Protein AF-A0A382N2J1-F1 (afdb_monomer_lite)

pLDDT: mean 75.12, std 15.29, range [42.0, 91.94]

Organism: NCBI:txid408172

Radius of gyration: 23.71 Å; chains: 1; bounding box: 38×38×79 Å

Foldseek 3Di:
DPLLVVLVVQVVVLCPDPLLVPDDPVLNVLLVVVCSVLVDGSVLSVVLSVLQVVCVVLVHPGSNVLLVVLVVVVVVVPDPPSNVVSSVVSVVVSVVVVPPDPPPDPPPCPDDPPPPDPPPPPDPDDDDDDDD

Sequence (132 aa):
MKKDVSYSARFGKFSENALYQSIDPQLQVSIRDTGFRHGLSYQELRQITEIAIDLDMWGEPSLIEQVRQLERELSSNGSYDHKKTII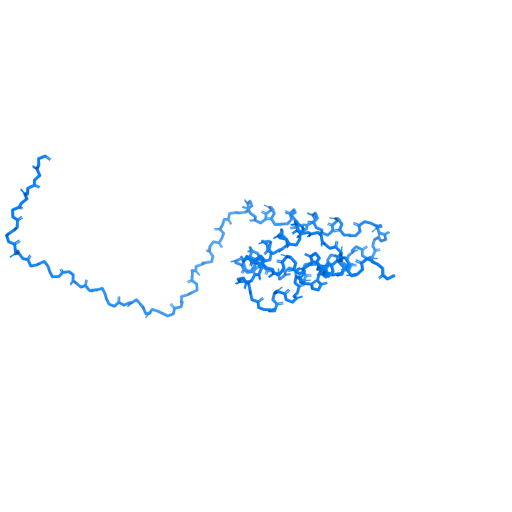DILRDHWISLKQQETRYGTPNKRLNNRPESRKVIASDGDQNVFGM

Secondary structure (DSSP, 8-state):
--HHHHHHHHHHHHHT-HHHHTS-HHHHHHHHHHHHHHT--HHHHHHHHHHHHHHHHHTPPPHHHHHHHHHHHHHHTT-TTHHHHHHHHHHHHHHHHHHS----PPP-------------------------

Structure (mmCIF, N/CA/C/O backbone):
data_AF-A0A382N2J1-F1
#
_entry.id   AF-A0A382N2J1-F1
#
loop_
_atom_site.group_PDB
_atom_site.id
_atom_site.type_symbol
_atom_site.label_atom_id
_atom_site.label_alt_id
_atom_site.label_comp_id
_atom_site.label_asym_id
_atom_site.label_entity_id
_atom_site.label_seq_id
_atom_site.pdbx_PDB_ins_code
_atom_site.Cartn_x
_atom_site.Cartn_y
_atom_site.Cartn_z
_atom_site.occupancy
_atom_site.B_iso_or_equiv
_atom_site.auth_seq_id
_atom_site.auth_comp_id
_atom_site.auth_asym_id
_atom_site.auth_atom_id
_atom_site.pdbx_PDB_model_num
ATOM 1 N N . MET A 1 1 ? 9.484 -6.402 -24.087 1.00 43.28 1 MET A N 1
ATOM 2 C CA . MET A 1 1 ? 9.030 -7.358 -23.045 1.00 43.28 1 MET A CA 1
ATOM 3 C C . MET A 1 1 ? 10.094 -7.662 -21.966 1.00 43.28 1 MET A C 1
ATOM 5 O O . MET A 1 1 ? 10.159 -8.784 -21.494 1.00 43.28 1 MET A O 1
ATOM 9 N N . LYS A 1 2 ? 10.923 -6.694 -21.519 1.00 43.94 2 LYS A N 1
ATOM 10 C CA . LYS A 1 2 ? 11.904 -6.917 -20.420 1.00 43.94 2 LYS A CA 1
ATOM 11 C C . LYS A 1 2 ? 11.491 -6.313 -19.064 1.00 43.94 2 LYS A C 1
ATOM 13 O O . LYS A 1 2 ? 12.023 -6.725 -18.040 1.00 43.94 2 LYS A O 1
ATOM 18 N N . LYS A 1 3 ? 10.549 -5.357 -19.040 1.00 53.59 3 LYS A N 1
ATOM 19 C CA . LYS A 1 3 ? 10.115 -4.669 -17.807 1.00 53.59 3 LYS A CA 1
ATOM 20 C C . LYS A 1 3 ? 9.193 -5.538 -16.932 1.00 53.59 3 LYS A C 1
ATOM 22 O O . LYS A 1 3 ? 9.417 -5.599 -15.728 1.00 53.59 3 LYS A O 1
ATOM 27 N N . ASP A 1 4 ? 8.255 -6.279 -17.525 1.00 56.31 4 ASP A N 1
ATOM 28 C CA . ASP A 1 4 ? 7.312 -7.150 -16.794 1.00 56.31 4 ASP A CA 1
ATOM 29 C C . ASP A 1 4 ? 7.965 -8.316 -16.047 1.00 56.31 4 ASP A C 1
ATOM 31 O O . ASP A 1 4 ? 7.608 -8.611 -14.905 1.00 56.31 4 ASP A O 1
ATOM 35 N N . VAL A 1 5 ? 8.972 -8.953 -16.653 1.00 59.62 5 VAL A N 1
ATOM 36 C CA . VAL A 1 5 ? 9.693 -10.077 -16.027 1.00 59.62 5 VAL A CA 1
ATOM 37 C C . VAL A 1 5 ? 10.466 -9.600 -14.790 1.00 59.62 5 VAL A C 1
ATOM 39 O O . VAL A 1 5 ? 10.487 -10.276 -13.764 1.00 59.62 5 VAL A O 1
ATOM 42 N N . SER A 1 6 ? 11.032 -8.387 -14.842 1.00 77.56 6 SER A N 1
ATOM 43 C CA . SER A 1 6 ? 11.716 -7.776 -13.697 1.00 77.56 6 SER A CA 1
ATOM 44 C C . SER A 1 6 ? 10.748 -7.329 -12.599 1.00 77.56 6 SER A C 1
ATOM 46 O O . SER A 1 6 ? 11.109 -7.385 -11.422 1.00 77.56 6 SER A O 1
ATOM 48 N N . TYR A 1 7 ? 9.544 -6.873 -12.960 1.00 82.31 7 TYR A N 1
ATOM 49 C CA . TYR A 1 7 ? 8.537 -6.471 -11.981 1.00 82.31 7 TYR A CA 1
ATOM 50 C C . TYR A 1 7 ? 7.985 -7.678 -11.227 1.00 82.31 7 TYR A C 1
ATOM 52 O O . TYR A 1 7 ? 7.938 -7.659 -10.003 1.00 82.31 7 TYR A O 1
ATOM 60 N N . SER A 1 8 ? 7.644 -8.748 -11.946 1.00 84.06 8 SER A N 1
ATOM 61 C CA . SER A 1 8 ? 7.096 -9.978 -11.364 1.00 84.06 8 SER A CA 1
ATOM 62 C C . SER A 1 8 ? 8.042 -10.581 -10.322 1.00 84.06 8 SER A C 1
ATOM 64 O O . SER A 1 8 ? 7.609 -10.950 -9.237 1.00 84.06 8 SER A O 1
ATOM 66 N N . ALA A 1 9 ? 9.352 -10.588 -10.596 1.00 84.94 9 ALA A N 1
ATOM 67 C CA . ALA A 1 9 ? 10.365 -11.025 -9.634 1.00 84.94 9 ALA A CA 1
ATOM 68 C C . ALA A 1 9 ? 10.449 -10.111 -8.395 1.00 84.94 9 ALA A C 1
ATOM 70 O O . ALA A 1 9 ? 10.597 -10.588 -7.269 1.00 84.94 9 ALA A O 1
ATOM 71 N N . ARG A 1 10 ? 10.333 -8.789 -8.583 1.00 86.00 10 ARG A N 1
ATOM 72 C CA . ARG A 1 10 ? 10.297 -7.820 -7.476 1.00 86.00 10 ARG A CA 1
ATOM 73 C C . ARG A 1 10 ? 9.045 -7.995 -6.621 1.00 86.00 10 ARG A C 1
ATOM 75 O O . ARG A 1 10 ? 9.142 -7.948 -5.398 1.00 86.00 10 ARG A O 1
ATOM 82 N N . PHE A 1 11 ? 7.897 -8.201 -7.259 1.00 89.25 11 PHE A N 1
ATOM 83 C CA . PHE A 1 11 ? 6.647 -8.479 -6.571 1.00 89.25 11 PHE A CA 1
ATOM 84 C C . PHE A 1 11 ? 6.704 -9.821 -5.838 1.00 89.25 11 PHE A C 1
ATOM 86 O O . PHE A 1 11 ? 6.258 -9.893 -4.704 1.00 89.25 11 PHE A O 1
ATOM 93 N N . GLY A 1 12 ? 7.329 -10.851 -6.418 1.00 88.62 12 GLY A N 1
ATOM 94 C CA . GLY A 1 12 ? 7.565 -12.129 -5.741 1.00 88.62 12 GLY A CA 1
ATOM 95 C C . GLY A 1 12 ? 8.267 -11.941 -4.394 1.00 88.62 12 GLY A C 1
ATOM 96 O O . GLY A 1 12 ? 7.743 -12.365 -3.370 1.00 88.62 12 GLY A O 1
ATOM 97 N N . LYS A 1 13 ? 9.362 -11.168 -4.360 1.00 88.75 13 LYS A N 1
ATOM 98 C CA . LYS A 1 13 ? 10.038 -10.806 -3.097 1.00 88.75 13 LYS A CA 1
ATOM 99 C C . LYS A 1 13 ? 9.146 -10.022 -2.132 1.00 88.75 13 LYS A C 1
ATOM 101 O O . LYS A 1 13 ? 9.281 -10.149 -0.923 1.00 88.75 13 LYS A O 1
ATOM 106 N N . PHE A 1 14 ? 8.259 -9.175 -2.652 1.00 91.19 14 PHE A N 1
ATOM 107 C CA . PHE A 1 14 ? 7.288 -8.455 -1.829 1.00 91.19 14 PHE A CA 1
ATOM 108 C C . PHE A 1 14 ? 6.198 -9.370 -1.261 1.00 91.19 14 PHE A C 1
ATOM 110 O O . PHE A 1 14 ? 5.787 -9.177 -0.125 1.00 91.19 14 PHE A O 1
ATOM 117 N N . SER A 1 15 ? 5.766 -10.389 -2.003 1.00 89.50 15 SER A N 1
ATOM 118 C CA . SER A 1 15 ? 4.720 -11.320 -1.565 1.00 89.50 15 SER A CA 1
ATOM 119 C C . SER A 1 15 ? 5.122 -12.174 -0.354 1.00 89.50 15 SER A C 1
ATOM 121 O O . SER A 1 15 ? 4.266 -12.706 0.348 1.00 89.50 15 SER A O 1
ATOM 123 N N . GLU A 1 16 ? 6.423 -12.255 -0.068 1.00 91.94 16 GLU A N 1
ATOM 124 C CA . GLU A 1 16 ? 6.986 -12.871 1.139 1.00 91.94 16 GLU A CA 1
ATOM 125 C C . GLU A 1 16 ? 6.888 -11.966 2.382 1.00 91.94 16 GLU A C 1
ATOM 127 O O . GLU A 1 16 ? 7.193 -12.389 3.495 1.00 91.94 16 GLU A O 1
ATOM 132 N N . ASN A 1 17 ? 6.477 -10.705 2.225 1.00 91.69 17 ASN A N 1
ATOM 133 C CA . ASN A 1 17 ? 6.362 -9.769 3.332 1.00 91.69 17 ASN A CA 1
ATOM 134 C C . ASN A 1 17 ? 5.248 -10.188 4.306 1.00 91.69 17 ASN A C 1
ATOM 136 O O . ASN A 1 17 ? 4.088 -10.305 3.916 1.00 91.69 17 ASN A O 1
ATOM 140 N N . ALA A 1 18 ? 5.584 -10.325 5.591 1.00 89.62 18 ALA A N 1
ATOM 141 C CA . ALA A 1 18 ? 4.649 -10.779 6.622 1.00 89.62 18 ALA A CA 1
ATOM 142 C C . ALA A 1 18 ? 3.378 -9.916 6.734 1.00 89.62 18 ALA A C 1
ATOM 144 O O . ALA A 1 18 ? 2.294 -10.459 6.923 1.00 89.62 18 ALA A O 1
ATOM 145 N N . LEU A 1 19 ? 3.490 -8.591 6.565 1.00 88.50 19 LEU A N 1
ATOM 146 C CA . LEU A 1 19 ? 2.340 -7.682 6.626 1.00 88.50 19 LEU A CA 1
ATOM 147 C C . LEU A 1 19 ? 1.393 -7.897 5.439 1.00 88.50 19 LEU A C 1
ATOM 149 O O . LEU A 1 19 ? 0.175 -7.896 5.590 1.00 88.50 19 LEU A O 1
ATOM 153 N N . TYR A 1 20 ? 1.957 -8.114 4.251 1.00 90.25 20 TYR A N 1
ATOM 154 C CA . TYR A 1 20 ? 1.178 -8.441 3.059 1.00 90.25 20 TYR A CA 1
ATOM 155 C C . TYR A 1 20 ? 0.536 -9.833 3.149 1.00 90.25 20 TYR A C 1
ATOM 157 O O . TYR A 1 20 ? -0.568 -10.028 2.660 1.00 90.25 20 TYR A O 1
ATOM 165 N N . GLN A 1 21 ? 1.181 -10.796 3.805 1.00 91.25 21 GLN A N 1
ATOM 166 C CA . GLN A 1 21 ? 0.606 -12.129 4.009 1.00 91.25 21 GLN A CA 1
ATOM 167 C C . GLN A 1 21 ? -0.499 -12.154 5.070 1.00 91.25 21 GLN A C 1
ATOM 169 O O . GLN A 1 21 ? -1.370 -13.018 5.013 1.00 91.25 21 GLN A O 1
ATOM 174 N N . SER A 1 22 ? -0.479 -11.223 6.029 1.00 88.50 22 SER A N 1
ATOM 175 C CA . SER A 1 22 ? -1.460 -11.176 7.119 1.00 88.50 22 SER A CA 1
ATOM 176 C C . SER A 1 22 ? -2.802 -10.540 6.746 1.00 88.50 22 SER A C 1
ATOM 178 O O . SER A 1 22 ? -3.744 -10.639 7.527 1.00 88.50 22 SER A O 1
ATOM 180 N N . ILE A 1 23 ? -2.897 -9.863 5.598 1.00 88.50 23 ILE A N 1
ATOM 181 C CA . ILE A 1 23 ? -4.139 -9.216 5.148 1.00 88.50 23 ILE A CA 1
ATOM 182 C C . ILE A 1 23 ? -5.058 -10.178 4.392 1.00 88.50 23 ILE A C 1
ATOM 184 O O . ILE A 1 23 ? -4.616 -11.207 3.880 1.00 88.50 23 ILE A O 1
ATOM 188 N N . ASP A 1 24 ? -6.335 -9.805 4.288 1.00 88.12 24 ASP A N 1
ATOM 189 C CA . ASP A 1 24 ? -7.355 -10.578 3.582 1.00 88.12 24 ASP A CA 1
ATOM 190 C C . ASP A 1 24 ? -6.954 -10.885 2.118 1.00 88.12 24 ASP A C 1
ATOM 192 O O . ASP A 1 24 ? -6.431 -10.002 1.426 1.00 88.12 24 ASP A O 1
ATOM 196 N N . PRO A 1 25 ? -7.206 -12.106 1.601 1.00 88.19 25 PRO A N 1
ATOM 197 C CA . PRO A 1 25 ? -6.845 -12.487 0.234 1.00 88.19 25 PRO A CA 1
ATOM 198 C C . PRO A 1 25 ? -7.408 -11.564 -0.856 1.00 88.19 25 PRO A C 1
ATOM 200 O O . PRO A 1 25 ? -6.743 -11.329 -1.869 1.00 88.19 25 PRO A O 1
ATOM 203 N N . GLN A 1 26 ? -8.606 -11.005 -0.670 1.00 86.81 26 GLN A N 1
ATOM 204 C CA . GLN A 1 26 ? -9.186 -10.049 -1.610 1.00 86.81 26 GLN A CA 1
ATOM 205 C C . GLN A 1 26 ? -8.378 -8.748 -1.627 1.00 86.81 26 GLN A C 1
ATOM 207 O O . GLN A 1 26 ? -8.118 -8.186 -2.699 1.00 86.81 26 GLN A O 1
ATOM 212 N N . LEU A 1 27 ? -7.913 -8.296 -0.461 1.00 85.94 27 LEU A N 1
ATOM 213 C CA . LEU A 1 27 ? -7.046 -7.127 -0.346 1.00 85.94 27 LEU A CA 1
ATOM 214 C C . LEU A 1 27 ? -5.654 -7.396 -0.941 1.00 85.94 27 LEU A C 1
ATOM 216 O O . LEU A 1 27 ? -5.107 -6.540 -1.639 1.00 85.94 27 LEU A O 1
ATOM 220 N N . GLN A 1 28 ? -5.117 -8.608 -0.770 1.00 90.50 28 GLN A N 1
ATOM 221 C CA . GLN A 1 28 ? -3.855 -9.028 -1.390 1.00 90.50 28 GLN A CA 1
ATOM 222 C C . GLN A 1 28 ? -3.907 -8.950 -2.918 1.00 90.50 28 GLN A C 1
ATOM 224 O O . GLN A 1 28 ? -3.009 -8.366 -3.536 1.00 90.50 28 GLN A O 1
ATOM 229 N N . VAL A 1 29 ? -4.958 -9.513 -3.528 1.00 90.19 29 VAL A N 1
ATOM 230 C CA . VAL A 1 29 ? -5.187 -9.462 -4.984 1.00 90.19 29 VAL A CA 1
ATOM 231 C C . VAL A 1 29 ? -5.262 -8.016 -5.457 1.00 90.19 29 VAL A C 1
ATOM 233 O O . VAL A 1 29 ? -4.652 -7.639 -6.452 1.00 90.19 29 VAL A O 1
ATOM 236 N N . SER A 1 30 ? -5.947 -7.183 -4.691 1.00 86.81 30 SER A N 1
ATOM 237 C CA . SER A 1 30 ? -6.169 -5.787 -5.030 1.00 86.81 30 SER A CA 1
ATOM 238 C C . SER A 1 30 ? -4.896 -4.942 -5.002 1.00 86.81 30 SER A C 1
ATOM 240 O O . SER A 1 30 ? -4.638 -4.161 -5.923 1.00 86.81 30 SER A O 1
ATOM 242 N N . ILE A 1 31 ? -4.058 -5.129 -3.981 1.00 87.75 31 ILE A N 1
ATOM 243 C CA . ILE A 1 31 ? -2.741 -4.487 -3.881 1.00 87.75 31 ILE A CA 1
ATOM 244 C C . ILE A 1 31 ? -1.814 -4.990 -4.987 1.00 87.75 31 ILE A C 1
ATOM 246 O O . ILE A 1 31 ? -1.098 -4.189 -5.587 1.00 87.75 31 ILE A O 1
ATOM 250 N N . ARG A 1 32 ? -1.853 -6.291 -5.307 1.00 90.19 32 ARG A N 1
ATOM 251 C CA . ARG A 1 32 ? -1.106 -6.853 -6.437 1.00 90.19 32 ARG A CA 1
ATOM 252 C C . ARG A 1 32 ? -1.500 -6.154 -7.731 1.00 90.19 32 ARG A C 1
ATOM 254 O O . ARG A 1 32 ? -0.643 -5.583 -8.397 1.00 90.19 32 ARG A O 1
ATOM 261 N N . ASP A 1 33 ? -2.781 -6.158 -8.069 1.00 88.38 33 ASP A N 1
ATOM 262 C CA . ASP A 1 33 ? -3.265 -5.626 -9.341 1.00 88.38 33 ASP A CA 1
ATOM 263 C C . ASP A 1 33 ? -2.961 -4.119 -9.471 1.00 88.38 33 ASP A C 1
ATOM 265 O O . ASP A 1 33 ? -2.540 -3.659 -10.534 1.00 88.38 33 ASP A O 1
ATOM 269 N N . THR A 1 34 ? -3.069 -3.367 -8.370 1.00 84.56 34 THR A N 1
ATOM 270 C CA . THR A 1 34 ? -2.659 -1.951 -8.284 1.00 84.56 34 THR A CA 1
ATOM 271 C C . THR A 1 34 ? -1.146 -1.794 -8.482 1.00 84.56 34 THR A C 1
ATOM 273 O O . THR A 1 34 ? -0.686 -0.943 -9.247 1.00 84.56 34 THR A O 1
ATOM 276 N N . GLY A 1 35 ? -0.359 -2.664 -7.848 1.00 86.88 35 GLY A N 1
ATOM 277 C CA . GLY A 1 35 ? 1.088 -2.760 -7.994 1.00 86.88 35 GLY A CA 1
ATOM 278 C C . GLY A 1 35 ? 1.535 -2.913 -9.441 1.00 86.88 35 GLY A C 1
ATOM 279 O O . GLY A 1 35 ? 2.360 -2.128 -9.921 1.00 86.88 35 GLY A O 1
ATOM 280 N N . PHE A 1 36 ? 0.967 -3.899 -10.135 1.00 87.25 36 PHE A N 1
ATOM 281 C CA . PHE A 1 36 ? 1.267 -4.182 -11.536 1.00 87.25 36 PHE A CA 1
ATOM 282 C C . PHE A 1 36 ? 0.819 -3.040 -12.452 1.00 87.25 36 PHE A C 1
ATOM 284 O O . PHE A 1 36 ? 1.589 -2.629 -13.319 1.00 87.25 36 PHE A O 1
ATOM 291 N N . ARG A 1 37 ? -0.373 -2.470 -12.228 1.00 84.06 37 ARG A N 1
ATOM 292 C CA . ARG A 1 37 ? -0.904 -1.370 -13.048 1.00 84.06 37 ARG A CA 1
ATOM 293 C C . ARG A 1 37 ? -0.032 -0.116 -12.996 1.00 84.06 37 ARG A C 1
ATOM 295 O O . ARG A 1 37 ? 0.201 0.507 -14.027 1.00 84.06 37 ARG A O 1
ATOM 302 N N . HIS A 1 38 ? 0.480 0.232 -11.816 1.00 80.75 38 HIS A N 1
ATOM 303 C CA . HIS A 1 38 ? 1.282 1.444 -11.614 1.00 80.75 38 HIS A CA 1
ATOM 304 C C . HIS A 1 38 ? 2.795 1.187 -11.529 1.00 80.75 38 HIS A C 1
ATOM 306 O O . HIS A 1 38 ? 3.571 2.112 -11.287 1.00 80.75 38 HIS A O 1
ATOM 312 N N . GLY A 1 39 ? 3.261 -0.052 -11.696 1.00 84.62 39 GLY A N 1
ATOM 313 C CA . GLY A 1 39 ? 4.685 -0.378 -11.604 1.00 84.62 39 GLY A CA 1
ATOM 314 C C . GLY A 1 39 ? 5.307 -0.007 -10.248 1.00 84.62 39 GLY A C 1
ATOM 315 O O . GLY A 1 39 ? 6.433 0.504 -10.190 1.00 84.62 39 GLY A O 1
ATOM 316 N N . LEU A 1 40 ? 4.597 -0.266 -9.147 1.00 86.00 40 LEU A N 1
ATOM 317 C CA . LEU A 1 40 ? 5.015 0.101 -7.786 1.00 86.00 40 LEU A CA 1
ATOM 318 C C . LEU A 1 40 ? 6.272 -0.634 -7.305 1.00 86.00 40 LEU A C 1
ATOM 320 O O . LEU A 1 40 ? 6.417 -1.846 -7.477 1.00 86.00 40 LEU A O 1
ATOM 324 N N . SER A 1 41 ? 7.199 0.105 -6.709 1.00 87.25 41 SER A N 1
ATOM 325 C CA . SER A 1 41 ? 8.390 -0.394 -6.026 1.00 87.25 41 SER A CA 1
ATOM 326 C C . SER A 1 41 ? 8.038 -1.136 -4.738 1.00 87.25 41 SER A C 1
ATOM 328 O O . SER A 1 41 ? 6.917 -1.069 -4.251 1.00 87.25 41 SER A O 1
ATOM 330 N N . TYR A 1 42 ? 9.014 -1.842 -4.166 1.00 87.88 42 TYR A N 1
ATOM 331 C CA . TYR A 1 42 ? 8.821 -2.578 -2.914 1.00 87.88 42 TYR A CA 1
ATOM 332 C C . TYR A 1 42 ? 8.365 -1.665 -1.763 1.00 87.88 42 TYR A C 1
ATOM 334 O O . TYR A 1 42 ? 7.484 -2.034 -0.992 1.00 87.88 42 TYR A O 1
ATOM 342 N N . GLN A 1 43 ? 8.945 -0.464 -1.653 1.00 86.75 43 GLN A N 1
ATOM 343 C CA . GLN A 1 43 ? 8.574 0.493 -0.609 1.00 86.75 43 GLN A CA 1
ATOM 344 C C . GLN A 1 43 ? 7.166 1.050 -0.828 1.00 86.75 43 GLN A C 1
ATOM 346 O O . GLN A 1 43 ? 6.390 1.096 0.120 1.00 86.75 43 GLN A O 1
ATOM 351 N N . GLU A 1 44 ? 6.816 1.388 -2.073 1.00 87.12 44 GLU A N 1
ATOM 352 C CA . GLU A 1 44 ? 5.466 1.845 -2.429 1.00 87.12 44 GLU A CA 1
ATOM 353 C C . GLU A 1 44 ? 4.422 0.753 -2.147 1.00 87.12 44 GLU A C 1
ATOM 355 O O . GLU A 1 44 ? 3.381 1.038 -1.570 1.00 87.12 44 GLU A O 1
ATOM 360 N N . LEU A 1 45 ? 4.715 -0.510 -2.476 1.00 89.88 45 LEU A N 1
ATOM 361 C CA . LEU A 1 45 ? 3.838 -1.642 -2.163 1.00 89.88 45 LEU A CA 1
ATOM 362 C C . LEU A 1 45 ? 3.632 -1.803 -0.653 1.00 89.88 45 LEU A C 1
ATOM 364 O O . LEU A 1 45 ? 2.501 -1.948 -0.205 1.00 89.88 45 LEU A O 1
ATOM 368 N N . ARG A 1 46 ? 4.709 -1.726 0.139 1.00 90.12 46 ARG A N 1
ATOM 369 C CA . ARG A 1 46 ? 4.628 -1.806 1.605 1.00 90.12 46 ARG A CA 1
ATOM 370 C C . ARG A 1 46 ? 3.785 -0.672 2.183 1.00 90.12 46 ARG A C 1
ATOM 372 O O . ARG A 1 46 ? 2.930 -0.929 3.020 1.00 90.12 46 ARG A O 1
ATOM 379 N N . GLN A 1 47 ? 4.010 0.553 1.719 1.00 89.31 47 GLN A N 1
ATOM 380 C CA . GLN A 1 47 ? 3.265 1.723 2.170 1.00 89.31 47 GLN A CA 1
ATOM 381 C C . GLN A 1 47 ? 1.778 1.609 1.822 1.00 89.31 47 GLN A C 1
ATOM 383 O O . GLN A 1 47 ? 0.926 1.883 2.658 1.00 89.31 47 GLN A O 1
ATOM 388 N N . ILE A 1 48 ? 1.456 1.156 0.612 1.00 89.06 48 ILE A N 1
ATOM 389 C CA . ILE A 1 48 ? 0.071 0.942 0.199 1.00 89.06 48 ILE A CA 1
ATOM 390 C C . ILE A 1 48 ? -0.600 -0.155 1.033 1.00 89.06 48 ILE A C 1
ATOM 392 O O . ILE A 1 48 ? -1.763 -0.000 1.396 1.00 89.06 48 ILE A O 1
ATOM 396 N N . THR A 1 49 ? 0.115 -1.227 1.384 1.00 90.56 49 THR A N 1
ATOM 397 C CA . THR A 1 49 ? -0.400 -2.242 2.314 1.00 90.56 49 THR A CA 1
ATOM 398 C C . THR A 1 49 ? -0.700 -1.653 3.691 1.00 90.56 49 THR A C 1
ATOM 400 O O . THR A 1 49 ? -1.764 -1.923 4.234 1.00 90.56 49 THR A O 1
ATOM 403 N N . GLU A 1 50 ? 0.194 -0.831 4.248 1.00 90.06 50 GLU A N 1
ATOM 404 C CA . GLU A 1 50 ? -0.039 -0.150 5.532 1.00 90.06 50 GLU A CA 1
ATOM 405 C C . GLU A 1 50 ? -1.273 0.762 5.471 1.00 90.06 50 GLU A C 1
ATOM 407 O O . GLU A 1 50 ? -2.140 0.678 6.337 1.00 90.06 50 GLU A O 1
ATOM 412 N N . ILE A 1 51 ? -1.395 1.575 4.416 1.00 88.94 51 ILE A N 1
ATOM 413 C CA . ILE A 1 51 ? -2.558 2.448 4.203 1.00 88.94 51 ILE A CA 1
ATOM 414 C C . ILE A 1 51 ? -3.839 1.617 4.094 1.00 88.94 51 ILE A C 1
ATOM 416 O O . ILE A 1 51 ? -4.843 1.963 4.703 1.00 88.94 51 ILE A O 1
ATOM 420 N N . ALA A 1 52 ? -3.817 0.514 3.345 1.00 88.00 52 ALA A N 1
ATOM 421 C CA . ALA A 1 52 ? -4.987 -0.338 3.168 1.00 88.00 52 ALA A CA 1
ATOM 422 C C . ALA A 1 52 ? -5.489 -0.935 4.489 1.00 88.00 52 ALA A C 1
ATOM 424 O O . ALA A 1 52 ? -6.695 -0.980 4.713 1.00 88.00 52 ALA A O 1
ATOM 425 N N . ILE A 1 53 ? -4.568 -1.365 5.356 1.00 87.25 53 ILE A N 1
ATOM 426 C CA . ILE A 1 53 ? -4.892 -1.880 6.691 1.00 87.25 53 ILE A CA 1
ATOM 427 C C . ILE A 1 53 ? -5.470 -0.769 7.566 1.00 87.25 53 ILE A C 1
ATOM 429 O O . ILE A 1 53 ? -6.496 -0.970 8.207 1.00 87.25 53 ILE A O 1
ATOM 433 N N . ASP A 1 54 ? -4.835 0.404 7.579 1.00 87.56 54 ASP A N 1
ATOM 434 C CA . ASP A 1 54 ? -5.300 1.539 8.380 1.00 87.56 54 ASP A CA 1
ATOM 435 C C . ASP A 1 54 ? -6.710 1.988 7.949 1.00 87.56 54 ASP A C 1
ATOM 437 O O . ASP A 1 54 ? -7.570 2.201 8.800 1.00 87.56 54 ASP A O 1
ATOM 441 N N . LEU A 1 55 ? -6.985 2.046 6.640 1.00 85.88 55 LEU A N 1
ATOM 442 C CA . LEU A 1 55 ? -8.314 2.368 6.106 1.00 85.88 55 LEU A CA 1
ATOM 443 C C . LEU A 1 55 ? -9.376 1.338 6.515 1.00 85.88 55 LEU A C 1
ATOM 445 O O . LEU A 1 55 ? -10.468 1.727 6.925 1.00 85.88 55 LEU A O 1
ATOM 449 N N . ASP A 1 56 ? -9.051 0.043 6.443 1.00 84.19 56 ASP A N 1
ATOM 450 C CA . ASP A 1 56 ? -9.948 -1.033 6.883 1.00 84.19 56 ASP A CA 1
ATOM 451 C C . ASP A 1 56 ? -10.261 -0.918 8.384 1.00 84.19 56 ASP A C 1
ATOM 453 O O . ASP A 1 56 ? -11.422 -0.973 8.791 1.00 84.19 56 ASP A O 1
ATOM 457 N N . MET A 1 57 ? -9.244 -0.640 9.210 1.00 83.31 57 MET A N 1
ATOM 458 C CA . MET A 1 57 ? -9.420 -0.415 10.649 1.00 83.31 57 MET A CA 1
ATOM 459 C C . MET A 1 57 ? -10.285 0.811 10.966 1.00 83.31 57 MET A C 1
ATOM 461 O O . MET A 1 57 ? -10.985 0.815 11.982 1.00 83.31 57 MET A O 1
ATOM 465 N N . TRP A 1 58 ? -10.244 1.848 10.129 1.00 83.56 58 TRP A N 1
ATOM 466 C CA . TRP A 1 58 ? -11.056 3.056 10.299 1.00 83.56 58 TRP A CA 1
ATOM 467 C C . TRP A 1 58 ? -12.455 2.951 9.678 1.00 83.56 58 TRP A C 1
ATOM 469 O O . TRP A 1 58 ? -13.280 3.834 9.905 1.00 83.56 58 TRP A O 1
ATOM 479 N N . GLY A 1 59 ? -12.761 1.870 8.953 1.00 81.12 59 GLY A N 1
ATOM 480 C CA . GLY A 1 59 ? -14.034 1.716 8.243 1.00 81.12 59 GLY A CA 1
ATOM 481 C C . GLY A 1 59 ? -14.199 2.698 7.078 1.00 81.12 59 GLY A C 1
ATOM 482 O O . GLY A 1 59 ? -15.326 3.014 6.696 1.00 81.12 59 GLY A O 1
ATOM 483 N N . GLU A 1 60 ? -13.085 3.196 6.545 1.00 84.69 60 GLU A N 1
ATOM 484 C CA . GLU A 1 60 ? -13.043 4.113 5.408 1.00 84.69 60 GLU A CA 1
ATOM 485 C C . GLU A 1 60 ? -13.220 3.360 4.075 1.00 84.69 60 GLU A C 1
ATOM 487 O O . GLU A 1 60 ? -13.051 2.136 4.019 1.00 84.69 60 GLU A O 1
ATOM 492 N N . PRO A 1 61 ? -13.536 4.062 2.967 1.00 83.62 61 PRO A N 1
ATOM 493 C CA . PRO A 1 61 ? -13.599 3.455 1.644 1.00 83.62 61 PRO A CA 1
ATOM 494 C C . PRO A 1 61 ? -12.312 2.708 1.310 1.00 83.62 61 PRO A C 1
ATOM 496 O O . PRO A 1 61 ? -11.206 3.185 1.594 1.00 83.62 61 PRO A O 1
ATOM 499 N N . SER A 1 62 ? -12.454 1.556 0.658 1.00 84.31 62 SER A N 1
ATOM 500 C CA . SER A 1 62 ? -11.312 0.696 0.373 1.00 84.31 62 SER A CA 1
ATOM 501 C C . SER A 1 62 ? -10.266 1.435 -0.465 1.00 84.31 62 SER A C 1
ATOM 503 O O . SER A 1 62 ? -10.584 2.260 -1.327 1.00 84.31 62 SER A O 1
ATOM 505 N N . LEU A 1 63 ? -8.993 1.093 -0.263 1.00 83.88 63 LEU A N 1
ATOM 506 C CA . LEU A 1 63 ? -7.880 1.651 -1.035 1.00 83.88 63 LEU A CA 1
ATOM 507 C C . LEU A 1 63 ? -8.148 1.619 -2.554 1.00 83.88 63 LEU A C 1
ATOM 509 O O . LEU A 1 63 ? -7.816 2.556 -3.271 1.00 83.88 63 LEU A O 1
ATOM 513 N N . ILE A 1 64 ? -8.761 0.544 -3.052 1.00 82.50 64 ILE A N 1
ATOM 514 C CA . ILE A 1 64 ? -9.056 0.343 -4.478 1.00 82.50 64 ILE A CA 1
ATOM 515 C C . ILE A 1 64 ? -10.049 1.378 -4.984 1.00 82.50 64 ILE A C 1
ATOM 517 O O . ILE A 1 64 ? -9.911 1.871 -6.102 1.00 82.50 64 ILE A O 1
ATOM 521 N N . GLU A 1 65 ? -11.081 1.665 -4.194 1.00 84.94 65 GLU A N 1
ATOM 522 C CA . GLU A 1 65 ? -12.097 2.649 -4.545 1.00 84.94 65 GLU A CA 1
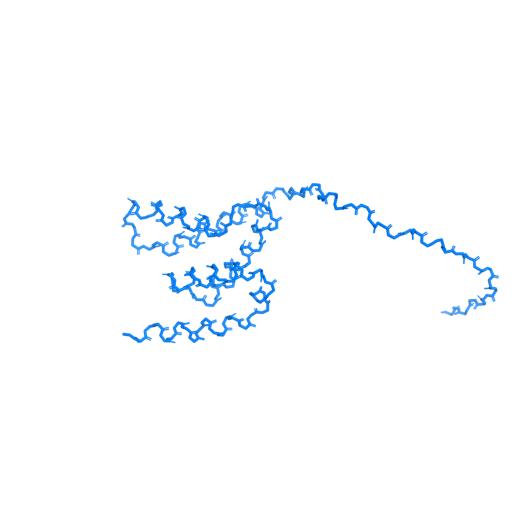ATOM 523 C C . GLU A 1 65 ? -11.481 4.040 -4.607 1.00 84.94 65 GLU A C 1
ATOM 525 O O . GLU A 1 65 ? -11.710 4.750 -5.587 1.00 84.94 65 GLU A O 1
ATOM 530 N N . GLN A 1 66 ? -10.622 4.377 -3.639 1.00 86.62 66 GLN A N 1
ATOM 531 C CA . GLN A 1 66 ? -9.874 5.634 -3.639 1.00 86.62 66 GLN A CA 1
ATOM 532 C C . GLN A 1 66 ? -8.942 5.729 -4.857 1.00 86.62 66 GLN A C 1
ATOM 534 O O . GLN A 1 66 ? -8.999 6.710 -5.595 1.00 86.62 66 GLN A O 1
ATOM 539 N N . VAL A 1 67 ? -8.158 4.684 -5.154 1.00 84.12 67 VAL A N 1
ATOM 540 C CA . VAL A 1 67 ? -7.284 4.634 -6.342 1.00 84.12 67 VAL A CA 1
ATOM 541 C C . VAL A 1 67 ? -8.090 4.807 -7.628 1.00 84.12 67 VAL A C 1
ATOM 543 O O . VAL A 1 67 ? -7.741 5.643 -8.454 1.00 84.12 67 VAL A O 1
ATOM 546 N N . ARG A 1 68 ? -9.192 4.066 -7.803 1.00 83.31 68 ARG A N 1
ATOM 547 C CA . ARG A 1 68 ? -10.031 4.155 -9.012 1.00 83.31 68 ARG A CA 1
ATOM 548 C C . ARG A 1 68 ? -10.673 5.527 -9.171 1.00 83.31 68 ARG A C 1
ATOM 550 O O . ARG A 1 68 ? -10.839 5.993 -10.296 1.00 83.31 68 ARG A O 1
ATOM 557 N N . GLN A 1 69 ? -11.071 6.157 -8.069 1.00 85.88 69 GLN A N 1
ATOM 558 C CA . GLN A 1 69 ?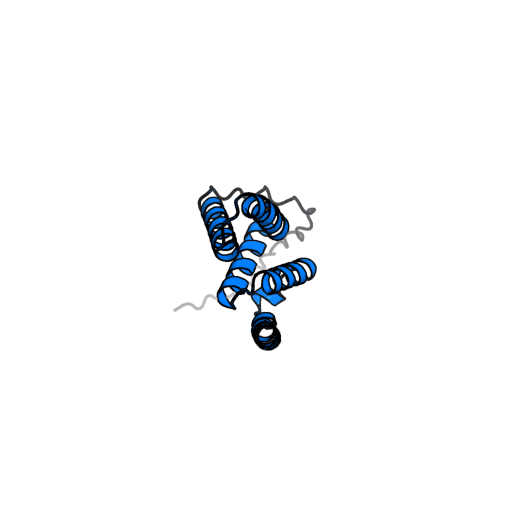 -11.603 7.513 -8.093 1.00 85.88 69 GLN A CA 1
ATOM 559 C C . GLN A 1 69 ? -10.534 8.500 -8.575 1.00 85.88 69 GLN A C 1
ATOM 561 O O . GLN A 1 69 ? -10.781 9.234 -9.531 1.00 85.88 69 GLN A O 1
ATOM 566 N N . LEU A 1 70 ? -9.329 8.434 -8.005 1.00 84.19 70 LEU A N 1
ATOM 567 C CA . LEU A 1 70 ? -8.203 9.282 -8.399 1.00 84.19 70 LEU A CA 1
ATOM 568 C C . LEU A 1 70 ? -7.766 9.032 -9.849 1.00 84.19 70 LEU A C 1
ATOM 570 O O . LEU A 1 70 ? -7.496 9.978 -10.584 1.00 84.19 70 LEU A O 1
ATOM 574 N N . GLU A 1 71 ? -7.748 7.774 -10.299 1.00 81.38 71 GLU A N 1
ATOM 575 C CA . GLU A 1 71 ? -7.480 7.418 -11.697 1.00 81.38 71 GLU A CA 1
ATOM 576 C C . GLU A 1 71 ? -8.472 8.105 -12.650 1.00 81.38 71 GLU A C 1
ATOM 578 O O . GLU A 1 71 ? -8.051 8.652 -13.671 1.00 81.38 71 GLU A O 1
ATOM 583 N N . ARG A 1 72 ? -9.775 8.122 -12.329 1.00 82.50 72 ARG A N 1
ATOM 584 C CA . ARG A 1 72 ? -10.804 8.796 -13.147 1.00 82.50 72 ARG A CA 1
ATOM 585 C C . ARG A 1 72 ? -10.627 10.313 -13.173 1.00 82.50 72 ARG A C 1
ATOM 587 O O . ARG A 1 72 ? -10.709 10.925 -14.240 1.00 82.50 72 ARG A O 1
ATOM 594 N N . GLU A 1 73 ? -10.368 10.912 -12.016 1.00 81.62 73 GLU A N 1
ATOM 595 C CA . GLU A 1 73 ? -10.174 12.359 -11.883 1.00 81.62 73 GLU A CA 1
ATOM 596 C C . GLU A 1 73 ? -8.929 12.829 -12.644 1.00 81.62 73 GLU A C 1
ATOM 598 O O . GLU A 1 73 ? -8.987 13.767 -13.440 1.00 81.62 73 GLU A O 1
ATOM 603 N N . LEU A 1 74 ? -7.808 12.123 -12.490 1.00 76.44 74 LEU A N 1
ATOM 604 C CA . LEU A 1 74 ? -6.548 12.479 -13.142 1.00 76.44 74 LEU A CA 1
ATOM 605 C C . LEU A 1 74 ? -6.527 12.133 -14.638 1.00 76.44 74 LEU A C 1
ATOM 607 O O . LEU A 1 74 ? -5.862 12.824 -15.413 1.00 76.44 74 LEU A O 1
ATOM 611 N N . SER A 1 75 ? -7.271 11.108 -15.074 1.00 69.12 75 SER A N 1
ATOM 612 C CA . SER A 1 75 ? -7.455 10.821 -16.509 1.00 69.12 75 SER A CA 1
ATOM 613 C C . SER A 1 75 ? -8.143 11.976 -17.239 1.00 69.12 75 SER A C 1
ATOM 615 O O . SER A 1 75 ? -7.868 12.206 -18.413 1.00 69.12 75 SER A O 1
ATOM 617 N N . SER A 1 76 ? -8.983 12.740 -16.538 1.00 64.44 76 SER A N 1
ATOM 618 C CA . SER A 1 76 ? -9.691 13.897 -17.099 1.00 64.44 76 SER A CA 1
ATOM 619 C C . SER A 1 76 ? -8.804 15.147 -17.211 1.00 64.44 76 SER A C 1
ATOM 621 O O . SER A 1 76 ? -9.062 16.006 -18.049 1.00 64.44 76 SER A O 1
ATOM 623 N N . ASN A 1 77 ? -7.730 15.231 -16.415 1.00 62.78 77 ASN A N 1
ATOM 624 C CA . ASN A 1 77 ? -6.847 16.404 -16.317 1.00 62.78 77 ASN A CA 1
ATOM 625 C C . ASN A 1 77 ? -5.532 16.294 -17.121 1.00 62.78 77 ASN A C 1
ATOM 627 O O . ASN A 1 77 ? -4.687 17.182 -17.033 1.00 62.78 77 ASN A O 1
ATOM 631 N N . GLY A 1 78 ? -5.332 15.226 -17.905 1.00 56.25 78 GLY A N 1
ATOM 632 C CA . GLY A 1 78 ? -4.247 15.130 -18.899 1.00 56.25 78 GLY A CA 1
ATOM 633 C C . GLY A 1 78 ? -2.803 15.136 -18.363 1.00 56.25 78 GLY A C 1
ATOM 634 O O . GLY A 1 78 ? -1.871 15.340 -19.138 1.00 56.25 78 GLY A O 1
ATOM 635 N N . SER A 1 79 ? -2.587 14.929 -17.060 1.00 54.94 79 SER A N 1
ATOM 636 C CA . SER A 1 79 ? -1.285 15.165 -16.418 1.00 54.94 79 SER A CA 1
ATOM 637 C C . SER A 1 79 ? -0.380 13.927 -16.402 1.00 54.94 79 S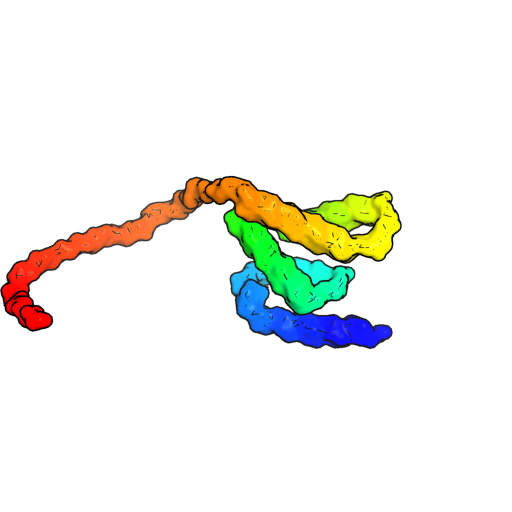ER A C 1
ATOM 639 O O . SER A 1 79 ? -0.727 12.927 -15.802 1.00 54.94 79 SER A O 1
ATOM 641 N N . TYR A 1 80 ? 0.804 13.996 -17.017 1.00 53.84 80 TYR A N 1
ATOM 642 C CA . TYR A 1 80 ? 1.698 12.869 -17.359 1.00 53.84 80 TYR A CA 1
ATOM 643 C C . TYR A 1 80 ? 2.361 12.104 -16.179 1.00 53.84 80 TYR A C 1
ATOM 645 O O . TYR A 1 80 ? 3.048 11.112 -16.418 1.00 53.84 80 TYR A O 1
ATOM 653 N N . ASP A 1 81 ? 2.167 12.505 -14.913 1.00 64.94 81 ASP A N 1
ATOM 654 C CA . ASP A 1 81 ? 2.737 11.820 -13.726 1.00 64.94 81 ASP A CA 1
ATOM 655 C C . ASP A 1 81 ? 1.649 11.255 -12.786 1.00 64.94 81 ASP A C 1
ATOM 657 O O . ASP A 1 81 ? 1.732 11.357 -11.561 1.00 64.94 81 ASP A O 1
ATOM 661 N N . HIS A 1 82 ? 0.613 10.633 -13.370 1.00 69.69 82 HIS A N 1
ATOM 662 C CA . HIS A 1 82 ? -0.535 10.046 -12.656 1.00 69.69 82 HIS A CA 1
ATOM 663 C C . HIS A 1 82 ? -0.135 9.185 -11.455 1.00 69.69 82 HIS A C 1
ATOM 665 O O . HIS A 1 82 ? -0.778 9.238 -10.414 1.00 69.69 82 HIS A O 1
ATOM 671 N N . LYS A 1 83 ? 0.939 8.396 -11.582 1.00 71.00 83 LYS A N 1
ATOM 672 C CA . LYS A 1 83 ? 1.388 7.473 -10.532 1.00 71.00 83 LYS A CA 1
ATOM 673 C C . LYS A 1 83 ? 1.762 8.211 -9.247 1.00 71.00 83 LYS A C 1
ATOM 675 O O . LYS A 1 83 ? 1.264 7.848 -8.183 1.00 71.00 83 LYS A O 1
ATOM 680 N N . LYS A 1 84 ? 2.691 9.170 -9.329 1.00 74.06 84 LYS A N 1
ATOM 681 C CA . LYS A 1 84 ? 3.191 9.854 -8.130 1.00 74.06 84 LYS A CA 1
ATOM 682 C C . LYS A 1 84 ? 2.083 10.660 -7.487 1.00 74.06 84 LYS A C 1
ATOM 684 O O . LYS A 1 84 ? 1.888 10.548 -6.288 1.00 74.06 84 LYS A O 1
ATOM 689 N N . THR A 1 85 ? 1.289 11.347 -8.306 1.00 79.69 85 THR A N 1
ATOM 690 C CA . THR A 1 85 ? 0.140 12.109 -7.827 1.00 79.69 85 THR A CA 1
ATOM 691 C C . THR A 1 85 ? -0.858 11.228 -7.071 1.00 79.69 85 THR A C 1
ATOM 693 O O . THR A 1 85 ? -1.305 11.627 -6.005 1.00 79.69 85 THR A O 1
ATOM 696 N N . ILE A 1 86 ? -1.160 10.011 -7.544 1.00 81.81 86 ILE A N 1
ATOM 697 C CA . ILE A 1 86 ? -2.046 9.083 -6.813 1.00 81.81 86 ILE A CA 1
ATOM 698 C C . ILE A 1 86 ? -1.446 8.690 -5.457 1.00 81.81 86 ILE A C 1
ATOM 700 O O . ILE A 1 86 ? -2.143 8.735 -4.448 1.00 81.81 86 ILE A O 1
ATOM 704 N N . ILE A 1 87 ? -0.166 8.305 -5.417 1.00 81.25 87 ILE A N 1
ATOM 705 C CA . ILE A 1 87 ? 0.491 7.871 -4.172 1.00 81.25 87 ILE A CA 1
ATOM 706 C C . ILE A 1 87 ? 0.590 9.024 -3.171 1.00 81.25 87 ILE A C 1
ATOM 708 O O . ILE A 1 87 ? 0.328 8.817 -1.987 1.00 81.25 87 ILE A O 1
ATOM 712 N N . ASP A 1 88 ? 0.935 10.222 -3.639 1.00 84.25 88 ASP A N 1
ATOM 713 C CA . ASP A 1 88 ? 1.045 11.413 -2.801 1.00 84.25 88 ASP A CA 1
ATOM 714 C C . ASP A 1 88 ? -0.327 11.806 -2.236 1.00 84.25 88 ASP A C 1
ATOM 716 O O . ASP A 1 88 ? -0.447 11.980 -1.028 1.00 84.25 88 ASP A O 1
ATOM 720 N N . ILE A 1 89 ? -1.389 11.811 -3.053 1.00 84.44 89 ILE A N 1
ATOM 721 C CA . ILE A 1 89 ? -2.754 12.093 -2.574 1.00 84.44 89 ILE A CA 1
ATOM 722 C C . ILE A 1 89 ? -3.212 11.049 -1.548 1.00 84.44 89 ILE A C 1
ATOM 724 O O . ILE A 1 89 ? -3.762 11.409 -0.507 1.00 84.44 89 ILE A O 1
ATOM 728 N N . LEU A 1 90 ? -2.971 9.758 -1.801 1.00 85.06 90 LEU A N 1
ATOM 729 C CA . LEU A 1 90 ? -3.308 8.696 -0.844 1.00 85.06 90 LEU A CA 1
ATOM 730 C C . LEU A 1 90 ? -2.552 8.866 0.473 1.00 85.06 90 LEU A C 1
ATOM 732 O O . LEU A 1 90 ? -3.114 8.659 1.548 1.00 85.06 90 LEU A O 1
ATOM 736 N N . ARG A 1 91 ? -1.278 9.252 0.397 1.00 86.00 91 ARG A N 1
ATOM 737 C CA . ARG A 1 91 ? -0.449 9.510 1.569 1.00 86.00 91 ARG A CA 1
ATOM 738 C C . ARG A 1 91 ? -0.957 10.716 2.352 1.00 86.00 91 ARG A C 1
ATOM 740 O O . ARG A 1 91 ? -1.042 10.625 3.572 1.00 86.00 91 ARG A O 1
ATOM 747 N N . ASP A 1 92 ? -1.284 11.811 1.681 1.00 86.38 92 ASP A N 1
ATOM 748 C CA . ASP A 1 92 ? -1.786 13.024 2.324 1.00 86.38 92 ASP A CA 1
ATOM 749 C C . ASP A 1 92 ? -3.136 12.767 2.994 1.00 86.38 92 ASP A C 1
ATOM 751 O O . ASP A 1 92 ? -3.337 13.153 4.147 1.00 86.38 92 ASP A O 1
ATOM 755 N N . HIS A 1 93 ? -4.024 12.029 2.322 1.00 85.19 93 HIS A N 1
ATOM 756 C CA . HIS A 1 93 ? -5.292 11.592 2.897 1.00 85.19 93 HIS A CA 1
ATOM 757 C C . HIS A 1 93 ? -5.071 10.730 4.147 1.00 85.19 93 HIS A C 1
ATOM 759 O O . HIS A 1 93 ? -5.629 11.009 5.206 1.00 85.19 93 HIS A O 1
ATOM 765 N N . TRP A 1 94 ? -4.179 9.742 4.068 1.00 86.50 94 TRP A N 1
ATOM 766 C CA . TRP A 1 94 ? -3.814 8.895 5.202 1.00 86.50 94 TRP A CA 1
ATOM 767 C C . TRP A 1 94 ? -3.215 9.683 6.374 1.00 86.50 94 TRP A C 1
ATOM 769 O O . TRP A 1 94 ? -3.592 9.457 7.521 1.00 86.50 94 TRP A O 1
ATOM 779 N N . ILE A 1 95 ? -2.315 10.636 6.112 1.00 85.75 95 ILE A N 1
ATOM 780 C CA . ILE A 1 95 ? -1.740 11.511 7.145 1.00 85.75 95 ILE A CA 1
ATOM 781 C C . ILE A 1 95 ? -2.830 12.378 7.778 1.00 85.75 95 ILE A C 1
ATOM 783 O O . ILE A 1 95 ? -2.846 12.530 8.999 1.00 85.75 95 ILE A O 1
ATOM 787 N N . SER A 1 96 ? -3.748 12.918 6.974 1.00 85.75 96 SER A N 1
ATOM 788 C CA . SER A 1 96 ? -4.875 13.707 7.467 1.00 85.75 96 SER A CA 1
ATOM 789 C C . SER A 1 96 ? -5.761 12.882 8.401 1.00 85.75 96 SER A C 1
ATOM 791 O O . SER A 1 96 ? -6.039 13.325 9.513 1.00 85.75 96 SER A O 1
ATOM 793 N N . LEU A 1 97 ? -6.102 11.649 8.017 1.00 81.94 97 LEU A N 1
ATOM 794 C CA . LEU A 1 97 ? -6.869 10.722 8.853 1.00 81.94 97 LEU A CA 1
ATOM 795 C C . LEU A 1 97 ? -6.131 10.360 10.151 1.00 81.94 97 LEU A C 1
ATOM 797 O O . LEU A 1 97 ? -6.749 10.315 11.211 1.00 81.94 97 LEU A O 1
ATOM 801 N N . LYS A 1 98 ? -4.801 10.190 10.114 1.00 81.06 98 LYS A N 1
ATOM 802 C CA . LYS A 1 98 ? -3.992 9.966 11.331 1.00 81.06 98 LYS A CA 1
ATOM 803 C C . LYS A 1 98 ? -3.997 11.138 12.301 1.00 81.06 98 LYS A C 1
ATOM 805 O O . LYS A 1 98 ? -3.813 10.929 13.497 1.00 81.06 98 LYS A O 1
ATOM 810 N N . GLN A 1 99 ? -4.118 12.357 11.787 1.00 81.00 99 GLN A N 1
ATOM 811 C CA . GLN A 1 99 ? -4.128 13.576 12.594 1.00 81.00 99 GLN A CA 1
ATOM 812 C C . GLN A 1 99 ? -5.515 13.901 13.153 1.00 81.00 99 GLN A C 1
ATOM 814 O O . GLN A 1 99 ? -5.614 14.672 14.108 1.00 81.00 99 GLN A O 1
ATOM 819 N N . GLN A 1 100 ? -6.577 13.335 12.580 1.00 73.38 100 GLN A N 1
ATOM 820 C CA . GLN A 1 100 ? -7.918 13.455 13.139 1.00 73.38 100 GLN A CA 1
ATOM 821 C C . GLN A 1 100 ? -8.010 12.696 14.469 1.00 73.38 100 GLN A C 1
ATOM 823 O O . GLN A 1 100 ? -7.349 11.675 14.672 1.00 73.38 100 GLN A O 1
ATOM 828 N N . GLU A 1 101 ? -8.821 13.209 15.403 1.00 62.91 101 GLU A N 1
ATOM 829 C CA . GLU A 1 101 ? -9.053 12.530 16.680 1.00 62.91 101 GLU A CA 1
ATOM 830 C C . GLU A 1 101 ? -9.476 11.082 16.433 1.00 62.91 101 GLU A C 1
ATOM 832 O O . GLU A 1 101 ? -10.355 10.809 15.612 1.00 62.91 101 GLU A O 1
ATOM 837 N N . THR A 1 102 ? -8.848 10.150 17.153 1.00 57.28 102 THR A N 1
ATOM 838 C CA . THR A 1 102 ? -9.114 8.720 17.008 1.00 57.28 102 THR A CA 1
ATOM 839 C C . THR A 1 102 ? -10.554 8.436 17.411 1.00 57.28 102 THR A C 1
ATOM 841 O O . THR A 1 102 ? -10.881 8.266 18.587 1.00 57.28 102 THR A O 1
ATOM 844 N N . ARG A 1 103 ? -11.442 8.383 16.422 1.00 54.66 103 ARG A N 1
ATOM 845 C CA . ARG A 1 103 ? -12.822 7.955 16.602 1.00 54.66 103 ARG A CA 1
ATOM 846 C C . ARG A 1 103 ? -12.823 6.443 16.732 1.00 54.66 103 ARG A C 1
ATOM 848 O O . ARG A 1 103 ? -13.122 5.729 15.782 1.00 54.66 103 ARG A O 1
ATOM 855 N N . TYR A 1 104 ? -12.484 5.943 17.919 1.00 50.28 104 TYR A N 1
ATOM 856 C CA . TYR A 1 104 ? -12.842 4.577 18.269 1.00 50.28 104 TYR A CA 1
ATOM 857 C C . TYR A 1 104 ? -14.362 4.489 18.161 1.00 50.28 104 TYR A C 1
ATOM 859 O O . TYR A 1 104 ? -15.090 5.015 19.007 1.00 50.28 104 TYR A O 1
ATOM 867 N N . GLY A 1 105 ? -14.852 3.853 17.095 1.00 48.94 105 GLY A N 1
ATOM 868 C CA . GLY A 1 105 ? -16.213 3.350 17.092 1.00 48.94 105 GLY A CA 1
ATOM 869 C C . GLY A 1 105 ? -16.386 2.555 18.380 1.00 48.94 105 GLY A C 1
ATOM 870 O O . GLY A 1 105 ? -15.493 1.790 18.759 1.00 48.94 105 GLY A O 1
ATOM 871 N N . THR A 1 106 ? -17.490 2.777 19.096 1.00 52.56 106 THR A N 1
ATOM 872 C CA . THR A 1 106 ? -17.834 1.917 20.231 1.00 52.56 106 THR A CA 1
ATOM 873 C C . THR A 1 106 ? -17.678 0.481 19.743 1.00 52.56 106 THR A C 1
ATOM 875 O O . THR A 1 106 ? -18.254 0.160 18.699 1.00 52.56 106 THR A O 1
ATOM 878 N N . PRO A 1 107 ? -16.836 -0.347 20.396 1.00 50.84 107 PRO A N 1
ATOM 879 C CA . PRO A 1 107 ? -16.518 -1.668 19.888 1.00 50.84 107 PRO A CA 1
ATOM 880 C C . PRO A 1 107 ? -17.842 -2.351 19.623 1.00 50.84 107 PRO A C 1
ATOM 882 O O . PRO A 1 107 ? -18.675 -2.460 20.528 1.00 50.84 107 PRO A O 1
ATOM 885 N N . ASN A 1 108 ? -18.063 -2.694 18.354 1.00 48.69 108 ASN A N 1
ATOM 886 C CA . ASN A 1 108 ? -19.276 -3.350 17.912 1.00 48.69 108 ASN A CA 1
ATOM 887 C C . ASN A 1 108 ? -19.478 -4.502 18.889 1.00 48.69 108 ASN A C 1
ATOM 889 O O . ASN A 1 108 ? -18.578 -5.335 19.026 1.00 48.69 108 ASN A O 1
ATOM 893 N N . LYS A 1 109 ? -20.564 -4.442 19.667 1.00 46.12 109 LYS A N 1
ATOM 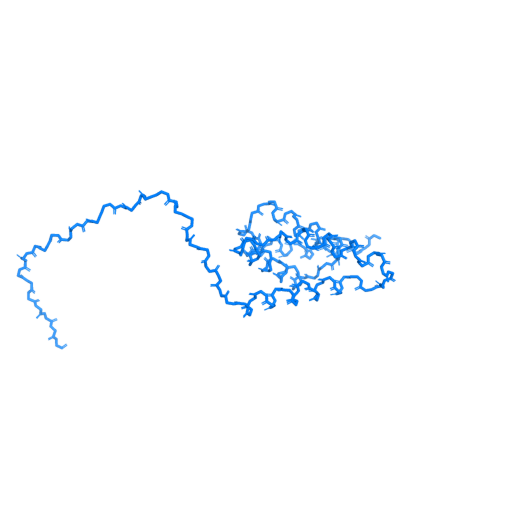894 C CA . LYS A 1 109 ? -20.830 -5.289 20.831 1.00 46.12 109 LYS A CA 1
ATOM 895 C C . LYS A 1 109 ? -21.022 -6.720 20.334 1.00 46.12 109 LYS A C 1
ATOM 897 O O . LYS A 1 109 ? -22.141 -7.217 20.266 1.00 46.12 109 LYS A O 1
ATOM 902 N N . ARG A 1 110 ? -19.933 -7.376 19.920 1.00 47.34 110 ARG A N 1
ATOM 903 C CA . ARG A 1 110 ? -19.899 -8.808 19.666 1.00 47.34 110 ARG A CA 1
ATOM 904 C C . ARG A 1 110 ? -20.337 -9.425 20.978 1.00 47.34 110 ARG A C 1
ATOM 906 O O . ARG A 1 110 ? -19.799 -9.087 22.032 1.00 47.34 110 ARG A O 1
ATOM 913 N N . LEU A 1 111 ? -21.417 -10.193 20.883 1.00 51.22 111 LEU A N 1
ATOM 914 C CA . LEU A 1 111 ? -22.172 -10.710 22.006 1.00 51.22 111 LEU A CA 1
ATOM 915 C C . LEU A 1 111 ? -21.256 -11.164 23.141 1.00 51.22 111 LEU A C 1
ATOM 917 O O . LEU A 1 111 ? -20.271 -11.869 22.930 1.00 51.22 111 LEU A O 1
ATOM 921 N N . ASN A 1 112 ? -21.638 -10.728 24.338 1.00 51.00 112 ASN A N 1
ATOM 922 C CA . ASN A 1 112 ? -21.092 -11.115 25.624 1.00 51.00 112 ASN A CA 1
ATOM 923 C C . ASN A 1 112 ? -20.894 -12.635 25.728 1.00 51.00 112 ASN A C 1
ATOM 925 O O . ASN A 1 112 ? -21.760 -13.324 26.248 1.00 51.00 112 ASN A O 1
ATOM 929 N N . ASN A 1 113 ? -19.722 -13.134 25.358 1.00 55.12 113 ASN A N 1
ATOM 930 C CA . ASN A 1 113 ? -19.175 -14.353 25.940 1.00 55.12 113 ASN A CA 1
ATOM 931 C C . ASN A 1 113 ? -17.949 -13.955 26.758 1.00 55.12 113 ASN A C 1
ATOM 933 O O . ASN A 1 113 ? -16.829 -14.387 26.502 1.00 55.12 113 ASN A O 1
ATOM 937 N N . ARG A 1 114 ? -18.163 -13.069 27.739 1.00 51.88 114 ARG A N 1
ATOM 938 C CA . ARG A 1 114 ? -17.207 -12.913 28.833 1.00 51.88 114 ARG A CA 1
ATOM 939 C C . ARG A 1 114 ? -17.255 -14.237 29.603 1.00 51.88 114 ARG A C 1
ATOM 941 O O . ARG A 1 114 ? -18.323 -14.543 30.133 1.00 51.88 114 ARG A O 1
ATOM 948 N N . PRO A 1 115 ? -16.175 -15.037 29.644 1.00 59.25 115 PRO A N 1
ATOM 949 C CA . PRO A 1 115 ? -16.156 -16.205 30.511 1.00 59.25 115 PRO A CA 1
ATOM 950 C C . PRO A 1 115 ? -16.445 -15.729 31.936 1.00 59.25 115 PRO A C 1
ATOM 952 O O . PRO A 1 115 ? -15.931 -14.685 32.354 1.00 59.25 115 PRO A O 1
ATOM 955 N N . GLU A 1 116 ? -17.325 -16.444 32.642 1.00 62.50 116 GLU A N 1
ATOM 956 C CA . GLU A 1 116 ? -17.663 -16.127 34.027 1.00 62.50 116 GLU A CA 1
ATOM 957 C C . GLU A 1 116 ? -16.383 -15.879 34.822 1.00 62.50 116 GLU A C 1
ATOM 959 O O . GLU A 1 116 ? -15.414 -16.640 34.745 1.00 62.50 116 GLU A O 1
ATOM 964 N N . SER A 1 117 ? -16.377 -14.771 35.559 1.00 58.97 117 SER A N 1
ATOM 965 C CA . SER A 1 117 ? -15.262 -14.396 36.416 1.00 58.97 117 SER A CA 1
ATOM 966 C C . SER A 1 117 ? -15.033 -15.546 37.400 1.00 58.97 117 SER A C 1
ATOM 968 O O . SER A 1 117 ? -15.839 -15.743 38.309 1.00 58.97 117 SER A O 1
ATOM 970 N N . ARG A 1 118 ? -13.964 -16.330 37.218 1.00 60.34 118 ARG A N 1
ATOM 971 C CA . ARG A 1 118 ? -13.587 -17.359 38.191 1.00 60.34 118 ARG A CA 1
ATOM 972 C C . ARG A 1 118 ? -13.266 -16.638 39.495 1.00 60.34 118 ARG A C 1
ATOM 974 O O . ARG A 1 118 ? -12.268 -15.925 39.572 1.00 60.34 118 ARG A O 1
ATOM 981 N N . LYS A 1 119 ? -14.138 -16.777 40.499 1.00 56.72 119 LYS A N 1
ATOM 982 C CA . LYS A 1 119 ? -13.842 -16.347 41.868 1.00 56.72 119 LYS A CA 1
ATOM 983 C C . LYS A 1 119 ? -12.533 -17.016 42.278 1.00 56.72 119 LYS A C 1
ATOM 985 O O . LYS A 1 119 ? -12.455 -18.241 42.310 1.00 56.72 119 LYS A O 1
ATOM 990 N N . VAL A 1 120 ? -11.520 -16.213 42.583 1.00 63.31 120 VAL A N 1
ATOM 991 C CA . VAL A 1 120 ? -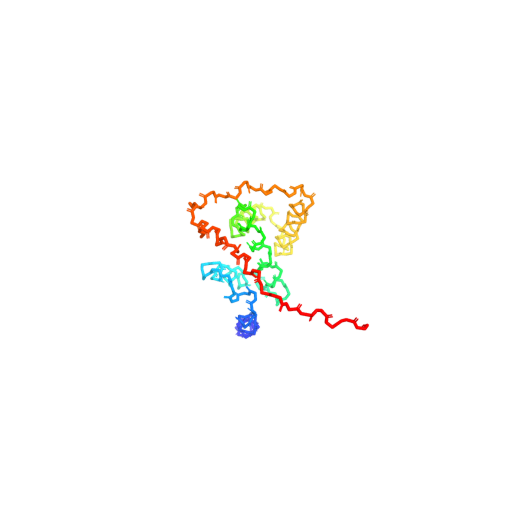10.349 -16.691 43.313 1.00 63.31 120 VAL A CA 1
ATOM 992 C C . VAL A 1 120 ? -10.852 -17.036 44.709 1.00 63.31 120 VAL A C 1
ATOM 994 O O . VAL A 1 120 ? -11.221 -16.152 45.479 1.00 63.31 120 VAL A O 1
ATOM 997 N N . ILE A 1 121 ? -10.962 -18.328 45.000 1.00 57.25 121 ILE A N 1
ATOM 998 C CA . ILE A 1 121 ? -11.181 -18.798 46.362 1.00 57.25 121 ILE A CA 1
ATOM 999 C C . ILE A 1 121 ? -9.824 -18.655 47.044 1.00 57.25 121 ILE A C 1
ATOM 1001 O O . ILE A 1 121 ? -8.907 -19.427 46.764 1.00 57.25 121 ILE A O 1
ATOM 1005 N N . ALA A 1 122 ? -9.676 -17.625 47.877 1.00 53.19 122 ALA A N 1
ATOM 1006 C CA . ALA A 1 122 ? -8.539 -17.528 48.775 1.00 53.19 122 ALA A CA 1
ATOM 1007 C C . ALA A 1 122 ? -8.595 -18.745 49.704 1.00 53.19 122 ALA A C 1
ATOM 1009 O O . ALA A 1 122 ? -9.496 -18.867 50.532 1.00 53.19 122 ALA A O 1
ATOM 1010 N N . SER A 1 123 ? -7.681 -19.685 49.490 1.00 53.53 123 SER A N 1
ATOM 1011 C CA . SER A 1 123 ? -7.408 -20.727 50.467 1.00 53.53 123 SER A CA 1
ATOM 1012 C C . SER A 1 123 ? -6.426 -20.109 51.449 1.00 53.53 123 SER A C 1
ATOM 1014 O O . SER A 1 123 ? -5.321 -19.747 51.048 1.00 53.53 123 SER A O 1
ATOM 1016 N N . ASP A 1 124 ? -6.862 -19.922 52.692 1.00 55.62 124 ASP A N 1
ATOM 1017 C CA . ASP A 1 124 ? -6.002 -19.540 53.810 1.00 55.62 124 ASP A CA 1
ATOM 1018 C C . ASP A 1 124 ? -5.068 -20.726 54.085 1.00 55.62 124 ASP A C 1
ATOM 1020 O O . ASP A 1 124 ? -5.405 -21.688 54.771 1.00 55.62 124 ASP A O 1
ATOM 1024 N N . GLY A 1 125 ? -3.956 -20.740 53.359 1.00 52.00 125 GLY A N 1
ATOM 1025 C CA . GLY A 1 125 ? -2.872 -21.688 53.520 1.00 52.00 125 GLY A CA 1
ATOM 1026 C C . GLY A 1 125 ? -1.679 -20.907 54.024 1.00 52.00 125 GLY A C 1
ATOM 1027 O O . GLY A 1 125 ? -1.048 -20.197 53.247 1.00 52.00 125 GLY A O 1
ATOM 1028 N N . ASP A 1 126 ? -1.422 -21.032 55.321 1.00 57.38 126 ASP A N 1
ATOM 1029 C CA . ASP A 1 126 ? -0.278 -20.488 56.044 1.00 57.38 126 ASP A CA 1
ATOM 1030 C C . ASP A 1 126 ? 1.029 -20.792 55.283 1.00 57.38 126 ASP A C 1
ATOM 1032 O O . ASP A 1 126 ? 1.553 -21.909 55.307 1.00 57.38 126 ASP A O 1
ATOM 1036 N N . GLN A 1 127 ? 1.514 -19.822 54.506 1.00 54.78 127 GLN A N 1
ATOM 1037 C CA . GLN A 1 127 ? 2.777 -19.913 53.782 1.00 54.78 127 GLN A CA 1
ATOM 1038 C C . GLN A 1 127 ? 3.669 -18.756 54.211 1.00 54.78 127 GLN A C 1
ATOM 1040 O O . GLN A 1 127 ? 3.519 -17.617 53.771 1.00 54.78 127 GLN A O 1
ATOM 1045 N N . ASN A 1 128 ? 4.606 -19.106 55.096 1.00 52.06 128 ASN A N 1
ATOM 1046 C CA . ASN A 1 128 ? 5.730 -18.294 55.537 1.00 52.06 128 ASN A CA 1
ATOM 1047 C C . ASN A 1 128 ? 6.356 -17.518 54.373 1.00 52.06 128 ASN A C 1
ATOM 1049 O O . ASN A 1 128 ? 6.946 -18.092 53.455 1.00 52.06 128 ASN A O 1
ATOM 1053 N N . VAL A 1 129 ? 6.268 -16.194 54.464 1.00 51.00 129 VAL A N 1
ATOM 1054 C CA . VAL A 1 129 ? 7.010 -15.259 53.627 1.00 51.00 129 VAL A CA 1
ATOM 1055 C C . VAL A 1 129 ? 8.482 -15.333 54.033 1.00 51.00 129 VAL A C 1
ATOM 1057 O O . VAL A 1 129 ? 8.853 -14.882 55.112 1.00 51.00 129 VAL A O 1
ATOM 1060 N N . PHE A 1 130 ? 9.335 -15.872 53.162 1.00 52.38 130 PHE A N 1
ATOM 1061 C CA . PHE A 1 130 ? 10.770 -15.598 53.208 1.00 52.38 130 PHE A CA 1
ATOM 1062 C C . PHE A 1 130 ? 11.073 -14.468 52.225 1.00 52.38 130 PHE A C 1
ATOM 1064 O O . PHE A 1 130 ? 11.185 -14.693 51.022 1.00 52.38 130 PHE A O 1
ATOM 1071 N N . GLY A 1 131 ? 11.189 -13.250 52.749 1.00 50.09 131 GLY A N 1
ATOM 1072 C CA . GLY A 1 131 ? 11.809 -12.121 52.064 1.00 50.09 131 GLY A CA 1
ATOM 1073 C C . GLY A 1 131 ? 12.929 -11.578 52.944 1.00 50.09 131 GLY A C 1
ATOM 1074 O O . GLY A 1 131 ? 12.653 -11.108 54.047 1.00 50.09 131 GLY A O 1
ATOM 1075 N N . MET A 1 132 ? 14.170 -11.702 52.472 1.00 42.00 132 MET A N 1
ATOM 1076 C CA . MET A 1 132 ? 15.279 -10.825 52.864 1.00 42.00 132 MET A CA 1
ATOM 1077 C C . MET A 1 132 ? 15.334 -9.656 51.888 1.00 42.00 132 MET A C 1
ATOM 1079 O O . MET A 1 132 ? 15.050 -9.902 50.692 1.00 42.00 132 MET A O 1
#